Protein AF-A0A382PR23-F1 (afdb_monomer)

Radius of gyration: 18.81 Å; Cα contacts (8 Å, |Δi|>4): 17; chains: 1; bounding box: 36×18×48 Å

Sequence (52 aa):
VTTPTAGTLTWRVRLMFAAGQIPEGVQSTAFGFFLLFFYNQVLGLSGFLASL

pLDDT: mean 84.26, std 11.48, range [53.19, 96.06]

Structure (mmCIF, N/CA/C/O backbone):
data_AF-A0A382PR23-F1
#
_entry.id   AF-A0A382PR23-F1
#
loop_
_atom_site.group_PDB
_atom_site.id
_atom_s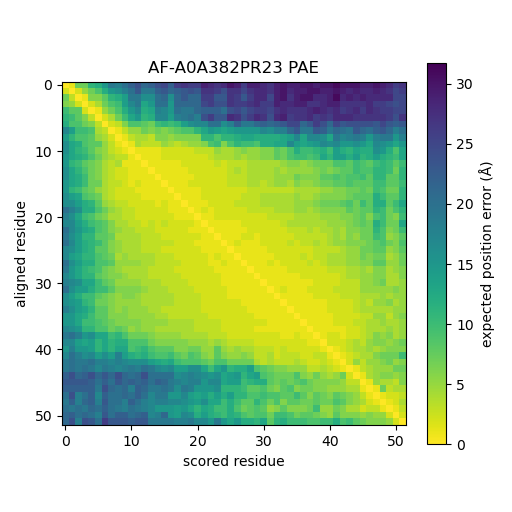ite.type_symbol
_atom_site.label_atom_id
_atom_site.label_alt_id
_atom_site.label_comp_id
_atom_site.label_asym_id
_atom_site.label_entity_id
_atom_site.label_seq_id
_atom_site.pdbx_PDB_ins_code
_atom_site.Cartn_x
_atom_site.Cartn_y
_atom_site.Cartn_z
_atom_site.occupancy
_atom_site.B_iso_or_equiv
_atom_site.auth_seq_id
_atom_site.auth_comp_id
_atom_site.auth_asym_id
_atom_site.auth_atom_id
_atom_site.pdbx_PDB_model_num
ATOM 1 N N . VAL A 1 1 ? 3.096 10.027 28.225 1.00 57.25 1 VAL A N 1
ATOM 2 C CA . VAL A 1 1 ? 2.516 9.133 27.196 1.00 57.25 1 VAL A CA 1
ATOM 3 C C . VAL A 1 1 ? 1.446 8.299 27.878 1.00 57.25 1 VAL A C 1
ATOM 5 O O . VAL A 1 1 ? 1.786 7.456 28.694 1.00 57.25 1 VAL A O 1
ATOM 8 N N . THR A 1 2 ? 0.168 8.610 27.674 1.00 53.19 2 THR A N 1
ATOM 9 C CA . THR A 1 2 ? -0.946 7.846 28.254 1.00 53.19 2 THR A CA 1
ATOM 10 C C . THR A 1 2 ? -1.240 6.662 27.343 1.00 53.19 2 THR A C 1
ATOM 12 O O . THR A 1 2 ? -1.798 6.843 26.264 1.00 53.19 2 THR A O 1
AT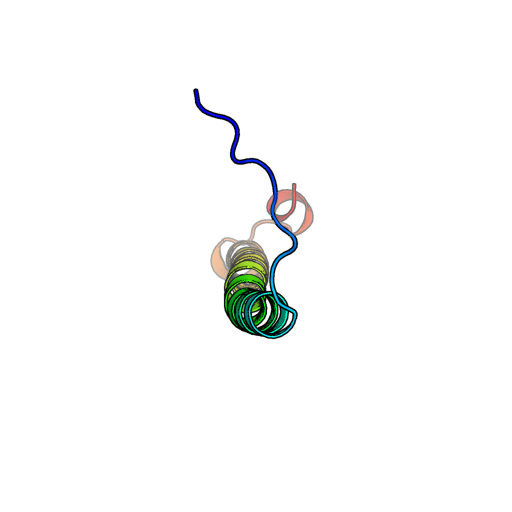OM 15 N N . THR A 1 3 ? -0.820 5.465 27.743 1.00 57.44 3 THR A N 1
ATOM 16 C CA . THR A 1 3 ? -1.163 4.221 27.049 1.00 57.44 3 THR A CA 1
ATOM 17 C C . THR A 1 3 ? -2.686 4.074 27.038 1.00 57.44 3 THR A C 1
ATOM 19 O O . THR A 1 3 ? -3.277 4.015 28.118 1.00 57.44 3 THR A O 1
ATOM 22 N N . PRO A 1 4 ? -3.358 4.051 25.874 1.00 67.62 4 PRO A N 1
ATOM 23 C CA . PRO A 1 4 ? -4.789 3.799 25.847 1.00 67.62 4 PRO A CA 1
ATOM 24 C C . PRO A 1 4 ? -5.030 2.374 26.351 1.00 67.62 4 PRO A C 1
ATOM 26 O O . PRO A 1 4 ? -4.541 1.410 25.762 1.00 67.62 4 PRO A O 1
ATOM 29 N N . THR A 1 5 ? -5.768 2.229 27.454 1.00 64.94 5 THR A N 1
ATOM 30 C CA . THR A 1 5 ? -6.330 0.942 27.874 1.00 64.94 5 THR A CA 1
ATOM 31 C C . THR A 1 5 ? -7.152 0.418 26.704 1.00 64.94 5 THR A C 1
ATOM 33 O O . THR A 1 5 ? -8.170 1.015 26.355 1.00 64.94 5 THR A O 1
ATOM 36 N N . ALA A 1 6 ? -6.672 -0.638 26.046 1.00 65.00 6 ALA A N 1
ATOM 37 C CA . ALA A 1 6 ? -7.289 -1.208 24.857 1.00 65.00 6 ALA A CA 1
ATOM 38 C C . ALA A 1 6 ? -8.657 -1.811 25.214 1.00 65.00 6 ALA A C 1
ATOM 40 O O . ALA A 1 6 ? -8.782 -3.002 25.489 1.00 65.00 6 ALA A O 1
ATOM 41 N N . GLY A 1 7 ? -9.692 -0.973 25.242 1.00 73.38 7 GLY A N 1
ATOM 42 C CA . GLY A 1 7 ? -11.073 -1.426 25.286 1.00 73.38 7 GLY A CA 1
ATOM 43 C C . GLY A 1 7 ? -11.369 -2.253 24.037 1.00 73.38 7 GLY A C 1
ATOM 44 O O . GLY A 1 7 ? -10.941 -1.904 22.935 1.00 73.38 7 GLY A O 1
ATOM 45 N N . THR A 1 8 ? -12.078 -3.369 24.199 1.00 80.25 8 THR A N 1
ATOM 46 C CA . THR A 1 8 ? -12.437 -4.256 23.089 1.00 80.25 8 THR A CA 1
ATOM 47 C C . THR A 1 8 ? -13.198 -3.478 22.013 1.00 80.25 8 THR A C 1
ATOM 49 O O . THR A 1 8 ? -14.341 -3.071 22.212 1.00 80.25 8 THR A O 1
ATOM 52 N N . LEU A 1 9 ? -12.558 -3.269 20.857 1.00 82.12 9 LEU A N 1
ATOM 53 C CA . LEU A 1 9 ? -13.176 -2.630 19.696 1.00 82.12 9 LEU A CA 1
ATOM 54 C C . LEU A 1 9 ? -14.408 -3.417 19.249 1.00 82.12 9 LEU A C 1
ATOM 56 O O . LEU A 1 9 ? -14.347 -4.638 19.080 1.00 82.12 9 LEU A O 1
ATOM 60 N N . THR A 1 10 ? -15.510 -2.706 19.006 1.00 88.94 10 THR A N 1
ATOM 61 C CA . THR A 1 10 ? -16.736 -3.331 18.502 1.00 88.94 10 THR A CA 1
ATOM 62 C C . THR A 1 10 ? -16.481 -3.978 17.137 1.00 88.94 10 THR A C 1
ATOM 64 O O . THR A 1 10 ? -15.706 -3.474 16.319 1.00 88.94 10 THR A O 1
ATOM 67 N N . TRP A 1 11 ? -17.157 -5.097 16.864 1.00 88.50 11 TRP A N 1
ATOM 68 C CA . TRP A 1 11 ? -17.007 -5.848 15.611 1.00 88.50 11 TRP A CA 1
ATOM 69 C C . TRP A 1 11 ? -17.245 -4.985 14.359 1.00 88.50 11 TRP A C 1
ATOM 71 O O . TRP A 1 11 ? -16.550 -5.127 13.357 1.00 88.50 11 TRP A O 1
ATOM 81 N N . ARG A 1 12 ? -18.158 -4.008 14.452 1.00 90.19 12 ARG A N 1
ATOM 82 C CA . ARG A 1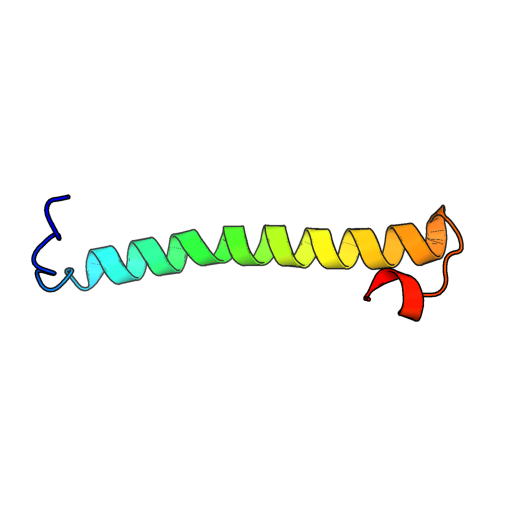 12 ? -18.445 -3.039 13.382 1.00 90.19 12 ARG A CA 1
ATOM 83 C C . ARG A 1 12 ? -17.229 -2.181 13.034 1.00 90.19 12 ARG A C 1
ATOM 85 O O . ARG A 1 12 ? -16.936 -2.002 11.858 1.00 90.19 12 ARG A O 1
ATOM 92 N N . VAL A 1 13 ? -16.511 -1.683 14.042 1.00 90.56 13 VAL A N 1
ATOM 93 C CA . VAL A 1 13 ? -15.317 -0.847 13.833 1.00 90.56 13 VAL A CA 1
ATOM 94 C C . VAL A 1 13 ? -14.186 -1.669 13.220 1.00 90.56 13 VAL A C 1
ATOM 96 O O . VAL A 1 13 ? -13.517 -1.194 12.308 1.00 90.56 13 VAL A O 1
ATOM 99 N N . ARG A 1 14 ? -14.020 -2.928 13.644 1.00 88.94 14 ARG A N 1
ATOM 100 C CA . ARG A 1 14 ? -13.046 -3.848 13.033 1.00 88.94 14 ARG A CA 1
ATOM 101 C C . ARG A 1 14 ? -13.329 -4.087 11.550 1.00 88.94 14 ARG A C 1
ATOM 103 O O . ARG A 1 14 ? -12.401 -4.039 10.751 1.00 88.94 14 ARG A O 1
ATOM 110 N N . LEU A 1 15 ? -14.593 -4.302 11.182 1.00 93.31 15 LEU A N 1
ATOM 111 C CA . LEU A 1 15 ? -14.987 -4.497 9.785 1.00 93.31 15 LEU A CA 1
ATOM 112 C C . LEU A 1 15 ? -14.803 -3.233 8.941 1.00 93.31 15 LEU A C 1
ATOM 114 O O . LEU A 1 15 ? -14.290 -3.325 7.831 1.00 93.31 15 LEU A O 1
ATOM 118 N N . MET A 1 16 ? -15.170 -2.058 9.461 1.00 92.38 16 MET A N 1
ATOM 119 C CA . MET A 1 16 ? -14.943 -0.790 8.757 1.00 92.38 16 MET A CA 1
ATOM 120 C C . MET A 1 16 ? -13.451 -0.510 8.551 1.00 92.38 16 MET A C 1
ATOM 122 O O . MET A 1 16 ? -13.056 -0.078 7.472 1.00 92.38 16 MET A O 1
ATOM 126 N N . PHE A 1 17 ? -12.619 -0.812 9.551 1.00 91.00 17 PHE A N 1
ATOM 127 C CA . PHE A 1 17 ? -11.169 -0.708 9.427 1.00 91.00 17 PHE A CA 1
ATOM 128 C C . PHE A 1 17 ? -10.621 -1.683 8.378 1.00 91.00 17 PHE A C 1
ATOM 130 O O . PHE A 1 17 ? -9.893 -1.270 7.483 1.00 91.00 17 PHE A O 1
ATOM 137 N N . ALA A 1 18 ? -11.028 -2.955 8.430 1.00 89.31 18 ALA A N 1
ATOM 138 C CA . ALA A 1 18 ? -10.612 -3.960 7.454 1.00 89.31 18 ALA A CA 1
ATOM 139 C C . ALA A 1 18 ? -11.021 -3.580 6.021 1.00 89.31 18 ALA A C 1
ATOM 141 O O . ALA A 1 18 ? -10.215 -3.693 5.105 1.00 89.31 18 ALA A O 1
ATOM 142 N N . ALA A 1 19 ? -12.241 -3.070 5.829 1.00 93.31 19 ALA A N 1
ATOM 143 C CA . ALA A 1 19 ? -12.700 -2.5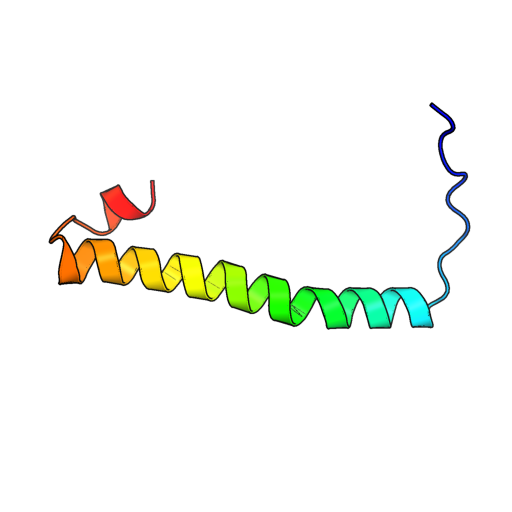86 4.530 1.00 93.31 19 ALA A CA 1
ATOM 144 C C . ALA A 1 19 ? -11.875 -1.388 4.030 1.00 93.31 19 ALA A C 1
ATOM 146 O O . ALA A 1 19 ? -11.549 -1.329 2.848 1.00 93.31 19 ALA A O 1
ATOM 147 N N . GLY A 1 20 ? -11.497 -0.464 4.921 1.00 91.12 20 GLY A N 1
ATOM 148 C CA . GLY A 1 20 ? -10.634 0.675 4.591 1.00 91.12 20 GLY A CA 1
ATOM 149 C C . GLY A 1 20 ? -9.193 0.289 4.240 1.00 91.12 20 GLY A C 1
ATOM 150 O O . GLY A 1 20 ? -8.547 0.993 3.472 1.00 91.12 20 GLY A O 1
ATOM 151 N N . GLN A 1 21 ? -8.704 -0.845 4.742 1.00 93.31 21 GLN A N 1
ATOM 152 C CA . GLN A 1 21 ? -7.359 -1.358 4.453 1.00 93.31 21 GLN A CA 1
ATOM 153 C C . GLN A 1 21 ? -7.236 -1.996 3.059 1.00 93.31 21 GLN A C 1
ATOM 155 O O . GLN A 1 21 ? -6.152 -2.012 2.481 1.00 93.31 21 GLN A O 1
ATOM 160 N N . ILE A 1 22 ? -8.337 -2.491 2.481 1.00 94.06 22 ILE A N 1
ATOM 161 C CA . ILE A 1 22 ? -8.342 -3.093 1.137 1.00 94.06 22 ILE A CA 1
ATOM 162 C C . ILE A 1 22 ? -7.827 -2.117 0.061 1.00 94.06 22 ILE A C 1
ATOM 164 O O . ILE A 1 22 ? -6.874 -2.471 -0.636 1.00 94.06 22 ILE A O 1
ATOM 168 N N . PRO A 1 23 ? -8.400 -0.908 -0.114 1.00 93.69 23 PRO A N 1
ATOM 169 C CA . PRO A 1 23 ? -7.937 0.017 -1.146 1.00 93.69 23 PRO A CA 1
ATOM 170 C C . PRO A 1 23 ? -6.499 0.496 -0.915 1.00 93.69 23 PRO A C 1
ATOM 172 O O . PRO A 1 23 ? -5.768 0.668 -1.887 1.00 93.69 23 PRO A O 1
ATOM 175 N N . GLU A 1 24 ? -6.065 0.653 0.339 1.00 92.88 24 GLU A N 1
ATOM 176 C CA . GLU A 1 24 ? -4.674 0.996 0.662 1.00 92.88 24 GLU A CA 1
ATOM 177 C C . GLU A 1 24 ? -3.708 -0.102 0.188 1.00 92.88 24 GLU A C 1
ATOM 179 O O . GLU A 1 24 ? -2.728 0.176 -0.509 1.00 92.88 24 GLU A O 1
ATOM 184 N N . GLY A 1 25 ? -4.022 -1.365 0.496 1.00 92.06 25 GLY A N 1
ATOM 185 C CA . GLY A 1 25 ? -3.225 -2.510 0.060 1.00 92.06 25 GLY A CA 1
ATOM 186 C C . GLY A 1 25 ? -3.174 -2.640 -1.463 1.00 92.06 25 GLY A C 1
ATOM 187 O O . GLY A 1 25 ? -2.105 -2.890 -2.025 1.00 92.06 25 GLY A O 1
ATOM 188 N N . VAL A 1 26 ? -4.302 -2.407 -2.143 1.00 96.06 26 VAL A N 1
ATOM 189 C CA . VAL A 1 26 ? -4.371 -2.407 -3.613 1.00 96.06 26 VAL A CA 1
ATOM 190 C C . VAL A 1 26 ? -3.513 -1.288 -4.196 1.00 96.06 26 VAL A C 1
ATOM 192 O O . VAL A 1 26 ? -2.730 -1.556 -5.103 1.00 96.06 26 VAL A O 1
ATOM 195 N N . GLN A 1 27 ? -3.609 -0.063 -3.675 1.00 95.56 27 GLN A N 1
ATOM 196 C CA . GLN A 1 27 ? -2.821 1.071 -4.160 1.00 95.56 27 GLN A CA 1
ATOM 197 C C . GLN A 1 27 ? -1.317 0.832 -3.978 1.00 95.56 27 GLN A C 1
ATOM 199 O O . GLN A 1 27 ? -0.552 1.006 -4.927 1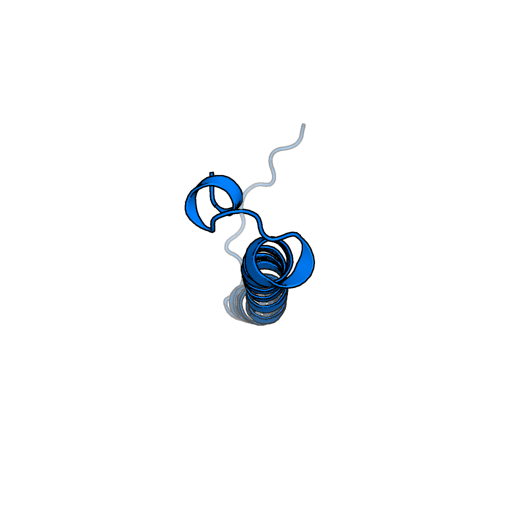.00 95.56 27 GLN A O 1
ATOM 204 N N . SER A 1 28 ? -0.902 0.406 -2.783 1.00 93.50 28 SER A N 1
ATOM 205 C CA . SER A 1 28 ? 0.502 0.120 -2.466 1.00 93.50 28 SER A CA 1
ATOM 206 C C . SER A 1 28 ? 1.072 -0.987 -3.363 1.00 93.50 28 SER A C 1
ATOM 208 O O . SER A 1 28 ? 2.115 -0.819 -3.998 1.00 93.50 28 SER A O 1
ATOM 210 N N . THR A 1 29 ? 0.333 -2.089 -3.514 1.00 94.81 29 THR A N 1
ATOM 211 C CA . THR A 1 29 ? 0.748 -3.222 -4.355 1.00 94.81 29 THR A CA 1
ATOM 212 C C . THR A 1 29 ? 0.785 -2.848 -5.838 1.00 94.81 29 THR A C 1
ATOM 214 O O . THR A 1 29 ? 1.746 -3.173 -6.536 1.00 94.81 29 THR A O 1
ATOM 217 N N . ALA A 1 30 ? -0.230 -2.130 -6.332 1.00 95.81 30 ALA A N 1
ATOM 218 C CA . ALA A 1 30 ? -0.281 -1.662 -7.715 1.00 95.81 30 ALA A CA 1
ATOM 219 C C . ALA A 1 30 ? 0.880 -0.713 -8.035 1.00 95.81 30 ALA A C 1
ATOM 221 O O . ALA A 1 30 ? 1.463 -0.806 -9.115 1.00 95.81 30 ALA A O 1
ATOM 222 N N . PHE A 1 31 ? 1.258 0.154 -7.092 1.00 95.81 31 PHE A N 1
ATOM 223 C CA . PHE A 1 31 ? 2.424 1.018 -7.241 1.00 95.81 31 PHE A CA 1
ATOM 224 C C . PHE A 1 31 ? 3.732 0.215 -7.312 1.00 95.81 31 PHE A C 1
ATOM 226 O O . PHE A 1 31 ? 4.560 0.481 -8.180 1.00 95.81 31 PHE A O 1
ATOM 233 N N . GLY A 1 32 ? 3.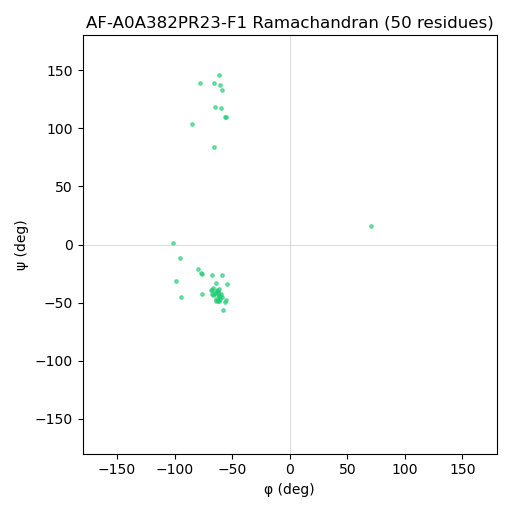893 -0.819 -6.480 1.00 92.56 32 GLY A N 1
ATOM 234 C CA . GLY A 1 32 ? 5.041 -1.731 -6.560 1.00 92.56 32 GLY A CA 1
ATOM 235 C C . GLY A 1 32 ? 5.161 -2.430 -7.921 1.00 92.56 32 GLY A C 1
ATOM 236 O O . GLY A 1 32 ? 6.236 -2.443 -8.523 1.00 92.56 32 GLY A O 1
ATOM 237 N N . PHE A 1 33 ? 4.051 -2.946 -8.459 1.00 93.00 33 PHE A N 1
ATOM 238 C CA . PHE A 1 33 ? 4.037 -3.538 -9.803 1.00 93.00 33 PHE A CA 1
ATOM 239 C C . PHE A 1 33 ? 4.333 -2.517 -10.899 1.00 93.00 33 PHE A C 1
ATOM 241 O O . PHE A 1 33 ? 5.104 -2.808 -11.814 1.00 93.00 33 PHE A O 1
ATOM 248 N N . PHE A 1 34 ? 3.753 -1.321 -10.803 1.00 94.38 34 PHE A N 1
ATOM 249 C CA . PHE A 1 34 ? 4.054 -0.232 -11.724 1.00 94.38 34 PHE A CA 1
ATOM 250 C C . PHE A 1 34 ? 5.557 0.063 -11.758 1.00 94.38 34 PHE A C 1
ATOM 252 O O . PHE A 1 34 ? 6.126 0.126 -12.844 1.00 94.38 34 PHE A O 1
ATOM 259 N N . LEU A 1 35 ? 6.209 0.177 -10.597 1.00 92.38 35 LEU A N 1
ATOM 260 C CA . LEU A 1 35 ? 7.649 0.423 -10.517 1.00 92.38 35 LEU A CA 1
ATOM 261 C C . LEU A 1 35 ? 8.465 -0.697 -11.164 1.00 92.38 35 LEU A C 1
ATOM 263 O O . LEU A 1 35 ? 9.371 -0.404 -11.940 1.00 92.38 35 LEU A O 1
ATOM 267 N N . LEU A 1 36 ? 8.129 -1.964 -10.912 1.00 91.75 36 LEU A N 1
ATOM 268 C CA . LEU A 1 36 ? 8.809 -3.098 -11.548 1.00 91.75 36 LEU A CA 1
ATOM 269 C C . LEU A 1 36 ? 8.769 -3.011 -13.079 1.00 91.75 36 LEU A C 1
ATOM 271 O O . LEU A 1 36 ? 9.808 -3.125 -13.735 1.00 91.75 36 LEU A O 1
ATOM 275 N N . PHE A 1 37 ? 7.588 -2.772 -13.654 1.00 91.19 37 PHE A N 1
ATOM 276 C CA . PHE A 1 37 ? 7.448 -2.628 -15.104 1.00 91.19 37 PHE A CA 1
ATOM 277 C C . PHE A 1 37 ? 8.106 -1.352 -15.625 1.00 91.19 37 PHE A C 1
ATOM 279 O O . PHE A 1 37 ? 8.755 -1.390 -16.665 1.00 91.19 37 PHE A O 1
ATOM 286 N N . PHE A 1 38 ? 8.002 -0.241 -14.901 1.00 92.31 38 PHE A N 1
ATOM 287 C CA . PHE A 1 38 ? 8.633 1.020 -15.273 1.00 92.31 38 PHE A CA 1
ATOM 288 C C . PHE A 1 38 ? 10.160 0.888 -15.332 1.00 92.31 38 PHE A C 1
ATOM 290 O O . PHE A 1 38 ? 10.777 1.240 -16.339 1.00 92.31 38 PHE A O 1
ATOM 297 N N . TYR A 1 39 ? 10.777 0.305 -14.304 1.00 89.81 39 TYR A N 1
ATOM 298 C CA . TYR A 1 39 ? 12.218 0.070 -14.295 1.00 89.81 39 TYR A CA 1
ATOM 299 C C . TYR A 1 39 ? 12.649 -0.872 -15.416 1.00 89.81 39 TYR A C 1
ATOM 301 O O . TYR A 1 39 ? 13.656 -0.607 -16.072 1.00 89.81 39 TYR A O 1
ATOM 309 N N . ASN A 1 40 ? 11.878 -1.92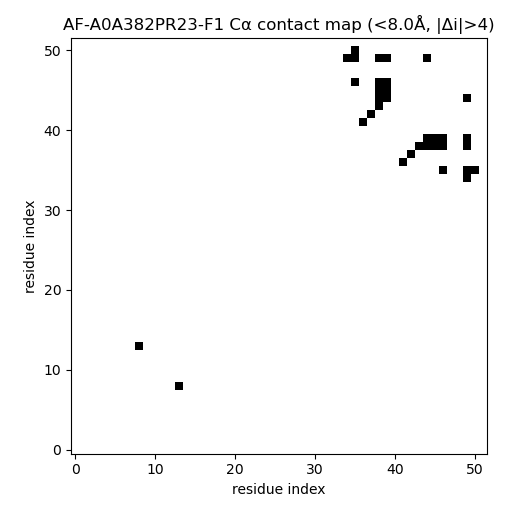7 -15.683 1.00 87.56 40 ASN A N 1
ATOM 310 C CA . ASN A 1 40 ? 12.255 -2.904 -16.694 1.00 87.56 40 ASN A CA 1
ATOM 311 C C . ASN A 1 40 ? 12.025 -2.434 -18.137 1.00 87.56 40 ASN A C 1
ATOM 313 O O . ASN A 1 40 ? 12.883 -2.646 -18.988 1.00 87.56 40 ASN A O 1
ATOM 317 N N . GLN A 1 41 ? 10.895 -1.786 -18.414 1.00 87.19 41 GLN A N 1
ATOM 318 C CA . GLN A 1 41 ? 10.458 -1.467 -19.777 1.00 87.19 41 GLN A CA 1
ATOM 319 C C . GLN A 1 41 ? 10.781 -0.035 -20.198 1.00 87.19 41 GLN A C 1
ATOM 321 O O . GLN A 1 41 ? 11.013 0.206 -21.379 1.00 87.19 41 GLN A O 1
ATOM 326 N N . VAL A 1 42 ? 10.799 0.916 -19.261 1.00 86.94 42 VAL A N 1
ATOM 327 C CA . VAL A 1 42 ? 11.068 2.328 -19.579 1.00 86.94 42 VAL A CA 1
ATOM 328 C C . VAL A 1 42 ? 12.544 2.648 -19.389 1.00 86.94 42 VAL A C 1
ATOM 330 O O . VAL A 1 42 ? 13.152 3.280 -20.248 1.00 86.94 42 VAL A O 1
ATOM 333 N N . LEU A 1 43 ? 13.129 2.194 -18.279 1.00 83.31 43 LEU A N 1
ATOM 334 C CA . LEU A 1 43 ? 14.526 2.484 -17.941 1.00 83.31 43 LEU A CA 1
ATOM 335 C C . LEU A 1 43 ? 15.506 1.382 -18.373 1.00 83.31 43 LEU A C 1
ATOM 337 O O . LEU A 1 43 ? 16.713 1.609 -18.358 1.00 83.31 43 LEU A O 1
ATOM 341 N N . GLY A 1 44 ? 15.010 0.204 -18.770 1.00 80.56 44 GLY A N 1
ATOM 342 C CA . GLY A 1 44 ? 15.840 -0.916 -19.230 1.00 80.56 44 GLY A CA 1
ATOM 343 C C . GLY A 1 44 ? 16.660 -1.598 -18.127 1.00 80.56 44 GLY A C 1
ATOM 344 O O . GLY A 1 44 ? 17.599 -2.336 -18.426 1.00 80.56 44 GLY A O 1
ATOM 345 N N . LEU A 1 45 ? 16.335 -1.361 -16.852 1.00 77.44 45 LEU A N 1
ATOM 346 C CA . LEU A 1 45 ? 17.005 -1.977 -15.708 1.00 77.44 45 LEU A CA 1
ATOM 347 C C . LEU A 1 45 ? 16.503 -3.418 -15.514 1.00 77.44 45 LEU A C 1
ATOM 349 O O . LEU A 1 45 ? 15.310 -3.711 -15.627 1.00 77.44 45 LEU A O 1
ATOM 353 N N . SER A 1 46 ? 17.399 -4.355 -15.200 1.00 73.75 46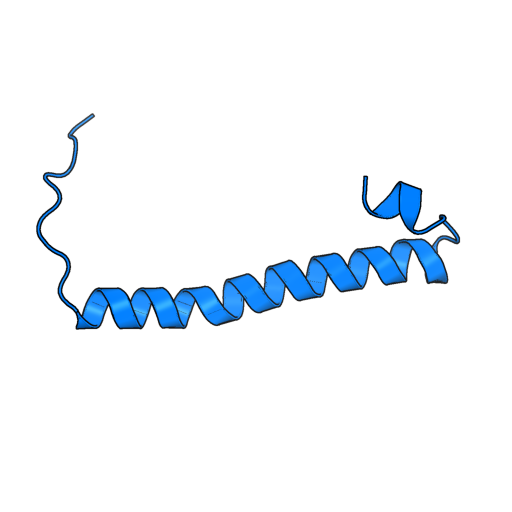 SER A N 1
ATOM 354 C CA . SER A 1 46 ? 16.981 -5.744 -14.971 1.00 73.75 46 SER A CA 1
ATOM 355 C C . SER A 1 46 ? 16.089 -5.858 -13.723 1.00 73.75 46 SER A C 1
ATOM 357 O O . SER A 1 46 ? 16.381 -5.245 -12.694 1.00 73.75 46 SER A O 1
ATOM 359 N N . GLY A 1 47 ? 15.024 -6.666 -13.796 1.00 70.38 47 GLY A N 1
ATOM 360 C CA . GLY A 1 47 ? 14.020 -6.785 -12.727 1.00 70.38 47 GLY A CA 1
ATOM 361 C C . GLY A 1 47 ? 14.570 -7.235 -11.367 1.00 70.38 47 GLY A C 1
ATOM 362 O O . GLY A 1 47 ? 14.018 -6.855 -10.343 1.00 70.38 47 GLY A O 1
ATOM 363 N N . PHE A 1 48 ? 15.694 -7.963 -11.345 1.00 75.25 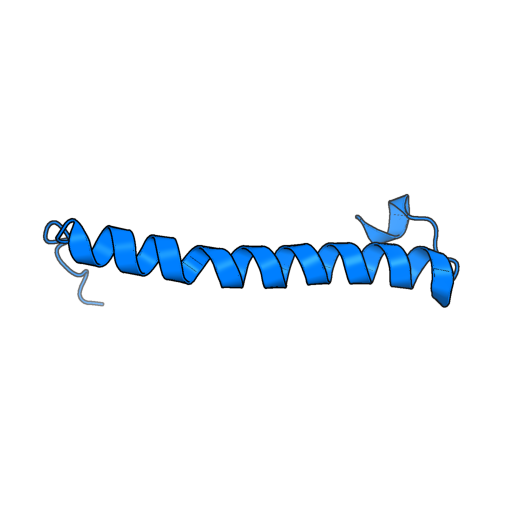48 PHE A N 1
ATOM 364 C CA . PHE A 1 48 ? 16.367 -8.367 -10.105 1.00 75.25 48 PHE A CA 1
ATOM 365 C C . PHE A 1 48 ? 16.949 -7.177 -9.326 1.00 75.25 48 PHE A C 1
ATOM 367 O O . PHE A 1 48 ? 16.878 -7.161 -8.105 1.00 75.25 48 PHE A O 1
ATOM 374 N N . LEU A 1 49 ? 17.489 -6.164 -10.016 1.00 71.94 49 LEU A N 1
ATOM 375 C CA . LEU A 1 49 ? 17.988 -4.945 -9.362 1.00 71.94 49 LEU A CA 1
ATOM 376 C C . LEU A 1 49 ? 16.853 -4.004 -8.944 1.00 71.94 49 LEU A C 1
ATOM 378 O O . LEU A 1 49 ? 17.038 -3.196 -8.046 1.00 71.94 49 LEU A O 1
ATOM 382 N N . ALA A 1 50 ? 15.699 -4.083 -9.607 1.00 73.12 50 ALA A N 1
ATOM 383 C CA . ALA A 1 50 ? 14.552 -3.227 -9.316 1.00 73.12 50 ALA A CA 1
ATOM 384 C C . ALA A 1 50 ? 13.741 -3.692 -8.093 1.00 73.12 50 ALA A C 1
ATOM 386 O O . ALA A 1 50 ? 12.989 -2.898 -7.534 1.00 73.12 50 ALA A O 1
ATOM 387 N N . SER A 1 51 ? 13.854 -4.968 -7.703 1.00 72.00 51 SER A N 1
ATOM 388 C CA . SER A 1 51 ? 13.129 -5.542 -6.560 1.00 72.00 51 SER A CA 1
ATOM 389 C C . SER A 1 51 ? 13.969 -5.689 -5.286 1.00 72.00 51 SER A C 1
ATOM 391 O O . SER A 1 51 ? 13.473 -6.285 -4.329 1.00 72.00 51 SER A O 1
ATOM 393 N N . LEU A 1 52 ? 15.239 -5.270 -5.312 1.00 68.50 52 LEU A N 1
ATOM 394 C CA . LEU A 1 52 ? 16.187 -5.368 -4.196 1.00 68.50 52 LEU A CA 1
ATOM 395 C C . LEU A 1 52 ? 16.154 -4.088 -3.355 1.00 68.50 52 LEU A C 1
ATOM 397 O O . LEU A 1 52 ? 16.208 -4.217 -2.113 1.00 68.50 52 LEU A O 1
#

Foldseek 3Di:
DDDPPDDDDDPVVVVVVVVVVVVVVVVVVVVLVVQLCCCCPVVVHDSVVSVD

Secondary structure (DSSP, 8-state):
----------HHHHHHHHHHHHHHHHHHHHHHHHHHHIIIIIS---HHHH--

Solvent-accessible surface area (backbone atoms only — not comparable to full-atom values): 3222 Å² total; per-residue (Å²): 135,85,78,77,78,84,67,85,74,53,72,67,58,55,49,54,50,55,60,59,46,49,62,53,53,49,51,57,51,52,49,54,53,48,48,44,51,42,36,36,73,74,70,65,42,60,61,73,74,68,76,109

Mean predicted aligned error: 8.88 Å

Organism: NCBI:txid408172